Protein AF-A0A0G1EBV6-F1 (afdb_monomer)

Foldseek 3Di:
DVVVVVVVVVVVVLQVLLQVLLVQVVVVHDDDDDDPPDEPVSVVNSPVSNPPGDDAAEDEADDPYDPDDHLYYHNHCPPVVVVVVVVVVSCVVVVSDDDDPD

pLDDT: mean 92.2, std 9.54, range [46.25, 98.19]

Mean predicted aligned error: 4.51 Å

Radius of gyration: 15.36 Å; Cα contacts (8 Å, |Δi|>4): 80; chains: 1; bounding box: 46×36×29 Å

Nearest PDB structures (foldseek):
  8a8h-assembly2_D  TM=8.074E-01  e=1.027E+00  Methanothermococcus thermolithotrophicus DSM 2095

Sequence (102 aa):
NVDIDENKERDEYIRRLGEVSHLFTDAGLILITTISNVDDYEIETINALNSPNDCRVINIGPNRFSCTKVDLQIDSLNDITGAVVKIKELLTAQKYLIEYYL

Secondary structure (DSSP, 8-state):
-HHHHHHHHHHHHHHHHHHHHHHHHHTT-------SS--HHHHHHHHHHHTTS----EEESS---SS---SEEE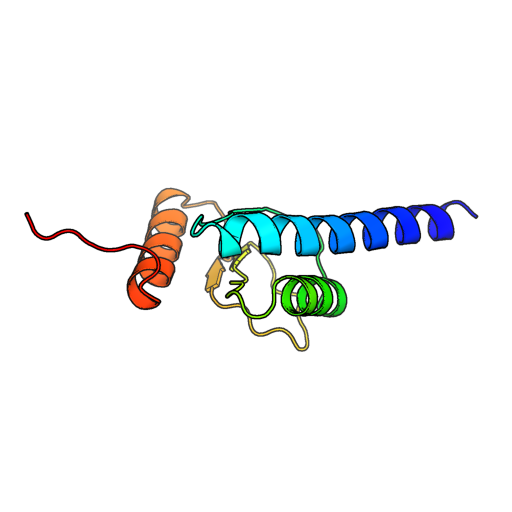S-SSSHHHHHHHHHHHHHHTTSS-----

Solvent-accessible surface area (backbone atoms only — not comparable to full-atom values): 6318 Å² total; per-residue (Å²): 113,68,73,62,51,54,50,52,53,48,53,52,48,46,51,52,50,10,49,52,46,25,57,43,41,73,73,72,42,88,84,86,84,88,77,81,91,72,52,52,68,56,51,51,50,27,44,63,47,19,52,94,48,90,77,83,46,73,45,74,34,87,85,81,61,87,80,57,81,61,75,40,81,37,74,61,74,89,48,53,67,62,50,51,50,53,53,49,52,52,38,40,76,72,59,76,48,79,82,79,86,127

Structure (mmCIF, N/CA/C/O backbone):
data_AF-A0A0G1EBV6-F1
#
_entry.id   AF-A0A0G1EBV6-F1
#
loop_
_atom_site.group_PDB
_atom_site.id
_atom_site.type_symbol
_atom_site.label_atom_id
_atom_site.label_alt_id
_atom_site.label_comp_id
_atom_site.label_asym_id
_atom_site.label_entity_id
_atom_site.label_seq_id
_atom_site.pdbx_PDB_ins_code
_atom_site.Cartn_x
_atom_site.Cartn_y
_atom_site.Cartn_z
_atom_site.occupancy
_atom_site.B_iso_or_equiv
_atom_site.auth_seq_id
_atom_site.auth_comp_id
_atom_site.auth_asym_id
_atom_site.auth_atom_id
_atom_site.pdbx_PDB_model_num
ATOM 1 N N . ASN A 1 1 ? 19.782 18.932 -14.151 1.00 60.69 1 ASN A N 1
ATOM 2 C CA . ASN A 1 1 ? 18.624 19.764 -13.757 1.00 60.69 1 ASN A CA 1
ATOM 3 C C . ASN A 1 1 ? 17.307 19.040 -13.961 1.00 60.69 1 ASN A C 1
ATOM 5 O O . ASN A 1 1 ? 16.535 19.068 -13.025 1.00 60.69 1 ASN A O 1
ATOM 9 N N . VAL A 1 2 ? 17.081 18.345 -15.083 1.00 64.94 2 VAL A N 1
ATOM 10 C CA . VAL A 1 2 ? 15.846 17.563 -15.316 1.00 64.94 2 VAL A CA 1
ATOM 11 C C . VAL A 1 2 ? 15.636 16.457 -14.262 1.00 64.94 2 VAL A C 1
ATOM 13 O O . VAL A 1 2 ? 14.595 16.429 -13.622 1.00 64.94 2 VAL A O 1
ATOM 16 N N . ASP A 1 3 ? 16.667 15.661 -13.959 1.00 70.75 3 ASP A N 1
ATOM 17 C CA . ASP A 1 3 ? 16.565 14.543 -12.995 1.00 70.75 3 ASP A CA 1
ATOM 18 C C . ASP A 1 3 ? 16.216 14.957 -11.549 1.00 70.75 3 ASP A C 1
ATOM 20 O O . ASP A 1 3 ? 15.710 14.159 -10.764 1.00 70.75 3 ASP A O 1
ATOM 24 N N . ILE A 1 4 ? 16.518 16.200 -11.156 1.00 76.56 4 ILE A N 1
ATOM 25 C CA . ILE A 1 4 ? 16.217 16.698 -9.801 1.00 76.56 4 ILE A CA 1
ATOM 26 C C . ILE A 1 4 ? 14.739 17.081 -9.696 1.00 76.56 4 ILE A C 1
ATOM 28 O O . ILE A 1 4 ? 14.135 16.893 -8.642 1.00 76.56 4 ILE A O 1
ATOM 32 N N . ASP A 1 5 ? 14.163 17.611 -10.773 1.00 79.75 5 ASP A N 1
ATOM 33 C CA . ASP A 1 5 ? 12.759 18.009 -10.794 1.00 79.75 5 ASP A CA 1
ATOM 34 C C . ASP A 1 5 ? 11.841 16.781 -10.915 1.00 79.75 5 ASP A C 1
ATOM 36 O O . ASP A 1 5 ? 10.861 16.702 -10.179 1.00 79.75 5 ASP A O 1
ATOM 40 N N . GLU A 1 6 ? 12.213 15.765 -11.707 1.00 80.00 6 GLU A N 1
ATOM 41 C CA . GLU A 1 6 ? 11.460 14.497 -11.797 1.00 80.00 6 GLU A CA 1
ATOM 42 C C . GLU A 1 6 ? 11.369 13.766 -10.446 1.00 80.00 6 GLU A C 1
ATOM 44 O O . GLU A 1 6 ? 10.298 13.291 -10.063 1.00 80.00 6 GLU A O 1
ATOM 49 N N . ASN A 1 7 ? 12.468 13.721 -9.682 1.00 87.00 7 ASN A N 1
ATOM 50 C CA . ASN A 1 7 ? 12.457 13.119 -8.346 1.00 87.00 7 ASN A CA 1
ATOM 51 C C . ASN A 1 7 ? 11.538 13.882 -7.382 1.00 87.00 7 ASN A C 1
ATOM 53 O O . ASN A 1 7 ? 10.771 13.265 -6.652 1.00 87.00 7 ASN A O 1
ATOM 57 N N . LYS A 1 8 ? 11.537 15.220 -7.421 1.00 91.62 8 LYS A N 1
ATOM 58 C CA . LYS A 1 8 ? 10.639 16.023 -6.574 1.00 91.62 8 LYS A CA 1
ATOM 59 C C . LYS A 1 8 ? 9.169 15.826 -6.921 1.00 91.62 8 LYS A C 1
ATOM 61 O O . LYS A 1 8 ? 8.331 15.796 -6.023 1.00 91.62 8 LYS A O 1
ATOM 66 N N . GLU A 1 9 ? 8.843 15.729 -8.208 1.00 95.12 9 GLU A N 1
ATOM 67 C CA . GLU A 1 9 ? 7.473 15.452 -8.643 1.00 95.12 9 GLU A CA 1
ATOM 68 C C . GLU A 1 9 ? 7.008 14.076 -8.162 1.00 95.12 9 GLU A C 1
ATOM 70 O O . GLU A 1 9 ? 5.866 13.932 -7.717 1.00 95.12 9 GLU A O 1
ATOM 75 N N . ARG A 1 10 ? 7.902 13.081 -8.195 1.00 95.69 10 ARG A N 1
ATOM 76 C CA . ARG A 1 10 ? 7.622 11.741 -7.685 1.00 95.69 10 ARG A CA 1
ATOM 77 C C . ARG A 1 10 ? 7.453 11.722 -6.165 1.00 95.69 10 ARG A C 1
ATOM 79 O O . ARG A 1 10 ? 6.449 11.188 -5.701 1.00 95.69 10 ARG A O 1
ATOM 86 N N . ASP A 1 11 ? 8.332 12.375 -5.413 1.00 96.62 11 ASP A N 1
ATOM 87 C CA . ASP A 1 11 ? 8.209 12.501 -3.954 1.00 96.62 11 ASP A CA 1
ATOM 88 C C . ASP A 1 11 ? 6.879 13.163 -3.557 1.00 96.62 11 ASP A C 1
ATOM 90 O O . ASP A 1 11 ? 6.162 12.688 -2.675 1.00 96.62 11 ASP A O 1
ATOM 94 N N . GLU A 1 12 ? 6.5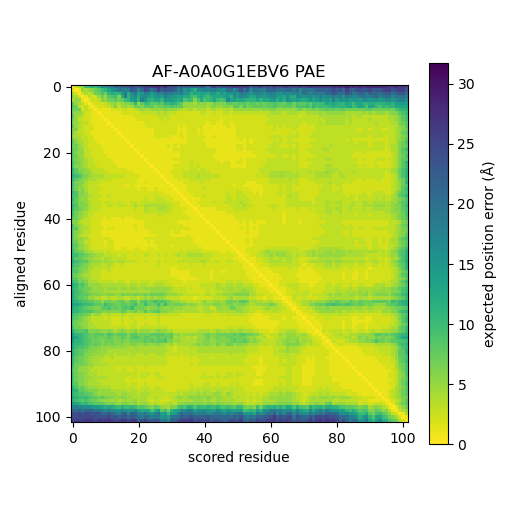00 14.242 -4.248 1.00 97.56 12 GLU A N 1
ATOM 95 C CA . GLU A 1 12 ? 5.233 14.938 -4.015 1.00 97.56 12 GLU A CA 1
ATOM 96 C C . GLU A 1 12 ? 4.024 14.067 -4.390 1.00 97.56 12 GLU A C 1
ATOM 98 O O . GLU A 1 12 ? 3.009 14.087 -3.689 1.00 97.56 12 GLU A O 1
ATOM 103 N N . TYR A 1 13 ? 4.116 13.279 -5.465 1.00 97.50 13 TYR A N 1
ATOM 104 C CA . TYR A 1 13 ? 3.089 12.303 -5.828 1.00 97.50 13 TYR A CA 1
ATOM 105 C C . TYR A 1 13 ? 2.904 11.244 -4.733 1.00 97.50 13 TYR A C 1
ATOM 107 O O . TYR A 1 13 ? 1.772 11.007 -4.307 1.00 97.50 13 TYR A O 1
ATOM 115 N N . ILE A 1 14 ? 3.997 10.651 -4.242 1.00 98.06 14 ILE A N 1
ATOM 116 C CA . ILE A 1 14 ? 3.984 9.647 -3.169 1.00 98.06 14 ILE A CA 1
ATOM 117 C C . ILE A 1 14 ? 3.404 10.242 -1.882 1.00 98.06 14 ILE A C 1
ATOM 119 O O . ILE A 1 14 ? 2.523 9.637 -1.265 1.00 98.06 14 ILE A O 1
ATOM 123 N N . ARG A 1 15 ? 3.808 11.469 -1.526 1.00 98.12 15 ARG A N 1
ATOM 124 C CA . ARG A 1 15 ? 3.271 12.189 -0.365 1.00 98.12 15 ARG A CA 1
ATOM 125 C C . ARG A 1 15 ? 1.762 12.402 -0.478 1.00 98.12 15 ARG A C 1
ATOM 127 O O . ARG A 1 15 ? 1.014 12.040 0.429 1.00 98.12 15 ARG A O 1
ATOM 134 N N . ARG A 1 16 ? 1.293 12.938 -1.608 1.00 98.12 16 ARG A N 1
ATOM 135 C CA . ARG A 1 16 ? -0.143 13.164 -1.847 1.00 98.12 16 ARG A CA 1
ATOM 136 C C . ARG A 1 16 ? -0.932 11.867 -1.841 1.00 98.12 16 ARG A C 1
ATOM 138 O O . ARG A 1 16 ? -2.045 11.844 -1.328 1.00 98.12 16 ARG A O 1
ATOM 145 N N . LEU A 1 17 ? -0.379 10.795 -2.402 1.00 98.12 17 LEU A N 1
ATOM 146 C CA . LEU A 1 17 ? -1.038 9.498 -2.388 1.00 98.12 17 LEU A CA 1
ATOM 147 C C . LEU A 1 17 ? -1.194 8.969 -0.960 1.00 98.12 17 LEU A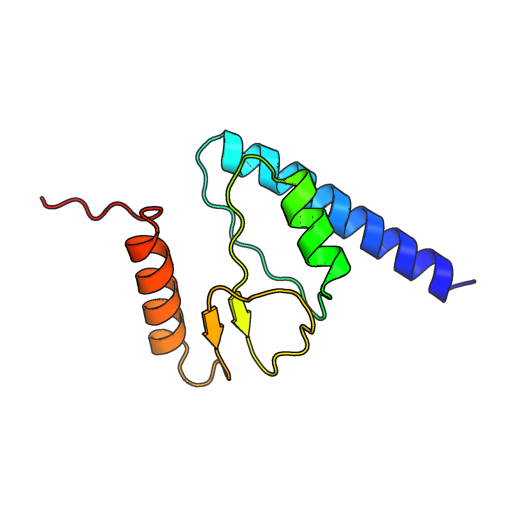 C 1
ATOM 149 O O . LEU A 1 17 ? -2.268 8.471 -0.637 1.00 98.12 17 LEU A O 1
ATOM 153 N N . GLY A 1 18 ? -0.179 9.110 -0.105 1.00 97.88 18 GLY A N 1
ATOM 154 C CA . GLY A 1 18 ? -0.275 8.753 1.313 1.00 97.88 18 GLY A CA 1
ATOM 155 C C . GLY A 1 18 ? -1.362 9.548 2.046 1.00 97.88 18 GLY A C 1
ATOM 156 O O . GLY A 1 18 ? -2.213 8.962 2.709 1.00 97.88 18 GLY A O 1
ATOM 157 N N . GLU A 1 19 ? -1.406 10.868 1.847 1.00 97.94 19 GLU A N 1
ATOM 158 C CA . GLU A 1 19 ? -2.422 11.750 2.447 1.00 97.94 19 GLU A CA 1
ATOM 159 C C . GLU A 1 19 ? -3.843 11.422 1.961 1.00 97.94 19 GLU A C 1
ATOM 161 O O . GLU A 1 19 ? -4.779 11.330 2.755 1.00 97.94 19 GLU A O 1
ATOM 166 N N . VAL A 1 20 ? -4.019 11.197 0.655 1.00 98.06 20 VAL A N 1
ATOM 167 C CA . VAL A 1 20 ? -5.311 10.785 0.088 1.00 98.06 20 VAL A CA 1
ATOM 168 C C . VAL A 1 20 ? -5.703 9.399 0.602 1.00 98.06 20 VAL A C 1
ATOM 170 O O . VAL A 1 20 ? -6.861 9.193 0.956 1.00 98.06 20 VAL A O 1
ATOM 173 N N . SER A 1 21 ? -4.756 8.464 0.704 1.00 98.06 21 SER A N 1
ATOM 174 C CA . SER A 1 21 ? -5.010 7.133 1.267 1.00 98.06 21 SER A CA 1
ATOM 175 C C . SER A 1 21 ? -5.528 7.227 2.695 1.00 98.06 21 SER A C 1
ATOM 177 O O . SER A 1 21 ? -6.535 6.588 3.003 1.00 98.06 21 SER A O 1
ATOM 179 N N . HIS A 1 22 ? -4.929 8.093 3.518 1.00 98.19 22 HIS A N 1
ATOM 180 C CA . HIS A 1 22 ? -5.384 8.329 4.883 1.00 98.19 22 HIS A CA 1
ATOM 181 C C . HIS A 1 22 ? -6.841 8.802 4.914 1.00 98.19 22 HIS A C 1
ATOM 183 O O . HIS A 1 22 ? -7.657 8.210 5.609 1.00 98.19 22 HIS A O 1
ATOM 189 N N . LEU A 1 23 ? -7.204 9.800 4.097 1.00 98.06 23 LEU A N 1
ATOM 190 C CA . LEU A 1 23 ? -8.574 10.332 4.049 1.00 98.06 23 LEU A CA 1
ATOM 191 C C . LEU A 1 23 ? -9.617 9.273 3.662 1.00 98.06 23 LEU A C 1
ATOM 193 O O . LEU A 1 23 ? -10.689 9.208 4.260 1.00 98.06 23 LEU A O 1
ATOM 197 N N . PHE A 1 24 ? -9.328 8.454 2.648 1.00 97.88 24 PHE A N 1
ATOM 198 C CA . PHE A 1 24 ? -10.261 7.418 2.197 1.00 97.88 24 PHE A CA 1
ATOM 199 C C . PHE A 1 24 ? -10.382 6.285 3.220 1.00 97.88 24 PHE A C 1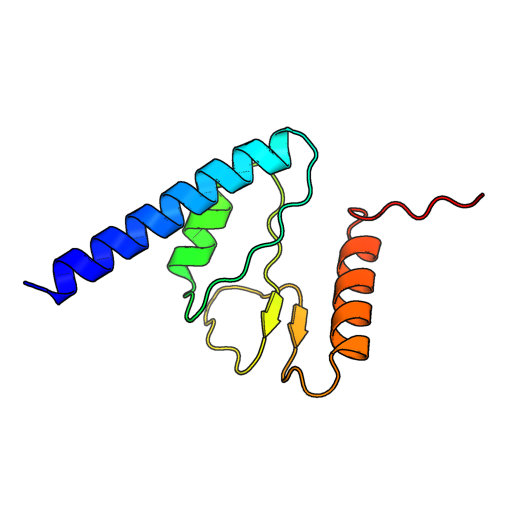
ATOM 201 O O . PHE A 1 24 ? -11.490 5.821 3.493 1.00 97.88 24 PHE A O 1
ATOM 208 N N . THR A 1 25 ? -9.260 5.849 3.791 1.00 96.50 25 THR A N 1
ATOM 209 C CA . THR A 1 25 ? -9.245 4.740 4.753 1.00 96.50 25 THR A CA 1
ATOM 210 C C . THR A 1 2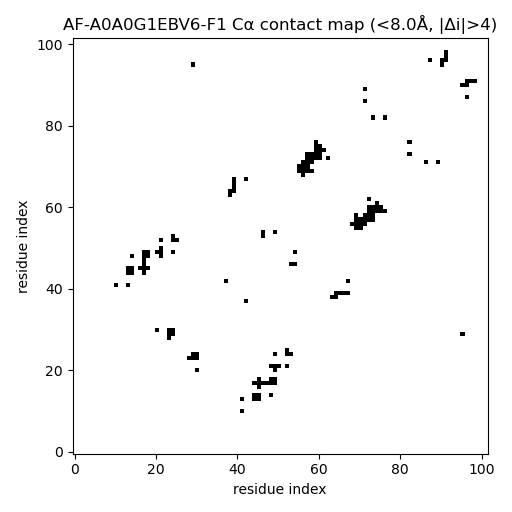5 ? -9.821 5.139 6.110 1.00 96.50 25 THR A C 1
ATOM 212 O O . THR A 1 25 ? -10.548 4.344 6.702 1.00 96.50 25 THR A O 1
ATOM 215 N N . ASP A 1 26 ? -9.626 6.385 6.549 1.00 96.44 26 ASP A N 1
ATOM 216 C CA . ASP A 1 26 ? -10.267 6.945 7.747 1.00 96.44 26 ASP A CA 1
ATOM 217 C C . ASP A 1 26 ? -11.796 7.052 7.578 1.00 96.44 26 ASP A C 1
ATOM 219 O O . ASP A 1 26 ? -12.561 6.788 8.504 1.00 96.44 26 ASP A O 1
ATOM 223 N N . ALA A 1 27 ? -12.270 7.308 6.352 1.00 96.94 27 ALA A N 1
ATOM 224 C CA . ALA A 1 27 ? -13.693 7.253 6.004 1.00 96.94 27 ALA A CA 1
ATOM 225 C C . ALA A 1 27 ? -14.270 5.820 5.925 1.00 96.94 27 ALA A C 1
ATOM 227 O O . ALA A 1 27 ? -15.443 5.645 5.584 1.00 96.94 27 ALA A O 1
ATOM 228 N N . GLY A 1 28 ? -13.470 4.789 6.216 1.00 93.31 28 GLY A N 1
ATOM 229 C CA . GLY A 1 28 ? -13.875 3.383 6.175 1.00 93.31 28 GLY A CA 1
ATOM 230 C C . GLY A 1 28 ? -13.902 2.770 4.772 1.00 93.31 28 GLY A C 1
ATOM 231 O O . GLY A 1 28 ? -14.505 1.712 4.581 1.00 93.31 28 GLY A O 1
ATOM 232 N N . LEU A 1 29 ? -13.281 3.415 3.777 1.00 95.50 29 LEU A N 1
ATOM 233 C CA . LEU A 1 29 ? -13.191 2.899 2.410 1.00 95.50 29 LEU A CA 1
ATOM 234 C C . LEU A 1 29 ? -11.905 2.092 2.204 1.00 95.50 29 LEU A C 1
ATOM 236 O O . LEU A 1 29 ? -10.840 2.434 2.711 1.00 95.50 29 LEU A O 1
ATOM 240 N N . ILE A 1 30 ? -11.983 1.055 1.368 1.00 94.75 30 ILE A N 1
ATOM 241 C CA . ILE A 1 30 ? -10.796 0.371 0.843 1.00 94.75 30 ILE A CA 1
ATOM 242 C C . ILE A 1 30 ? -10.337 1.126 -0.407 1.00 94.75 30 ILE A C 1
ATOM 244 O O . ILE A 1 30 ? -11.032 1.122 -1.425 1.00 94.75 30 ILE A O 1
ATOM 248 N N . LEU A 1 31 ? -9.162 1.753 -0.345 1.00 96.75 31 LEU A N 1
ATOM 249 C CA . LEU A 1 31 ? -8.519 2.361 -1.509 1.00 96.75 31 LEU A CA 1
ATOM 250 C C . LEU A 1 31 ? -7.568 1.353 -2.168 1.00 96.75 31 LEU A C 1
ATOM 252 O O . LEU A 1 31 ? -6.638 0.862 -1.534 1.00 96.75 31 LEU A O 1
ATOM 256 N N . ILE A 1 32 ? -7.782 1.070 -3.455 1.00 96.06 32 ILE A N 1
ATOM 257 C CA . ILE A 1 32 ? -6.893 0.229 -4.267 1.00 96.06 32 ILE A CA 1
ATOM 258 C C . ILE A 1 32 ? -6.180 1.130 -5.272 1.00 96.06 32 ILE A C 1
ATOM 260 O O . ILE A 1 32 ? -6.828 1.819 -6.058 1.00 96.06 32 ILE A O 1
ATOM 264 N N . THR A 1 33 ? -4.850 1.112 -5.260 1.00 96.19 33 THR A N 1
ATOM 265 C CA . THR A 1 33 ? -4.008 1.906 -6.160 1.00 96.19 33 THR A CA 1
ATOM 266 C C . THR A 1 33 ? -2.886 1.052 -6.741 1.00 96.19 33 THR A C 1
ATOM 268 O O . THR A 1 33 ? -2.502 0.034 -6.168 1.00 96.19 33 THR A O 1
ATOM 271 N N . THR A 1 34 ? -2.363 1.463 -7.893 1.00 95.19 34 THR A N 1
ATOM 272 C CA . THR A 1 34 ? -1.238 0.806 -8.565 1.00 95.19 34 THR A CA 1
ATOM 273 C C . THR A 1 34 ? -0.147 1.826 -8.835 1.00 95.19 34 THR A C 1
ATOM 275 O O . THR A 1 34 ? -0.416 2.861 -9.445 1.00 95.19 34 THR A O 1
ATOM 278 N N . ILE A 1 35 ? 1.087 1.508 -8.450 1.00 95.19 35 ILE A N 1
ATOM 279 C CA . ILE A 1 35 ? 2.263 2.343 -8.706 1.00 95.19 35 ILE A CA 1
ATOM 280 C C . ILE A 1 35 ? 3.330 1.463 -9.342 1.00 95.19 35 ILE A C 1
ATOM 282 O O . ILE A 1 35 ? 3.601 0.359 -8.875 1.00 95.19 35 ILE A O 1
ATOM 286 N N . SER A 1 36 ? 3.931 1.947 -10.424 1.00 93.75 36 SER A N 1
ATOM 287 C CA . SER A 1 36 ? 5.050 1.259 -11.067 1.00 93.75 36 SER A CA 1
ATOM 288 C C . SER A 1 36 ? 6.378 1.689 -10.454 1.00 93.75 36 SER A C 1
ATOM 290 O O . SER A 1 36 ? 6.553 2.860 -10.107 1.00 93.75 36 SER A O 1
ATOM 292 N N . ASN A 1 37 ? 7.322 0.745 -10.395 1.00 92.81 37 ASN A N 1
ATOM 293 C CA . ASN A 1 37 ? 8.697 0.963 -9.938 1.00 92.81 37 ASN A CA 1
ATOM 294 C C . ASN A 1 37 ? 8.783 1.628 -8.558 1.00 92.81 37 ASN A C 1
ATOM 296 O O . ASN A 1 37 ? 9.619 2.502 -8.366 1.00 92.81 37 ASN A O 1
ATOM 300 N N . VAL A 1 38 ? 7.884 1.264 -7.640 1.00 94.50 38 VAL A N 1
ATOM 301 C CA . VAL A 1 38 ? 7.957 1.749 -6.261 1.00 94.50 38 VAL A CA 1
ATOM 302 C C . VAL A 1 38 ? 9.122 1.076 -5.535 1.00 94.50 38 VAL A C 1
ATOM 304 O O . VAL A 1 38 ? 9.359 -0.118 -5.748 1.00 94.50 38 VAL A O 1
ATOM 307 N N . ASP A 1 39 ? 9.850 1.824 -4.716 1.00 95.12 39 ASP A N 1
ATOM 308 C CA . ASP A 1 39 ? 10.925 1.294 -3.875 1.00 95.12 39 ASP A CA 1
ATOM 309 C C . ASP A 1 39 ? 10.528 1.175 -2.390 1.00 95.12 39 ASP A C 1
ATOM 311 O O . ASP A 1 39 ? 9.392 1.448 -1.993 1.00 95.12 39 ASP A O 1
ATOM 315 N N . ASP A 1 40 ? 11.464 0.693 -1.567 1.00 96.50 40 ASP A N 1
ATOM 316 C CA . ASP A 1 40 ? 11.253 0.506 -0.128 1.00 96.50 40 ASP A CA 1
ATOM 317 C C . ASP A 1 40 ? 10.948 1.829 0.609 1.00 96.50 40 ASP A C 1
ATOM 319 O O . ASP A 1 40 ? 10.098 1.853 1.499 1.00 96.50 40 ASP A O 1
ATOM 323 N N . TYR A 1 41 ? 11.608 2.930 0.231 1.00 96.25 41 TYR A N 1
ATOM 324 C CA . TYR A 1 41 ? 11.452 4.239 0.875 1.00 96.25 41 TYR A CA 1
ATOM 325 C C . TYR A 1 41 ? 10.079 4.849 0.582 1.00 96.25 41 TYR A C 1
ATOM 327 O O . TYR A 1 41 ? 9.422 5.417 1.459 1.00 96.25 41 TYR A O 1
ATOM 335 N N . GLU A 1 42 ? 9.617 4.707 -0.653 1.00 96.88 42 GLU A N 1
ATOM 336 C CA . GLU A 1 42 ? 8.318 5.214 -1.074 1.00 96.88 42 GLU A CA 1
ATOM 337 C C . GLU A 1 42 ? 7.168 4.464 -0.395 1.00 96.88 42 GLU A C 1
ATOM 339 O O . GLU A 1 42 ? 6.204 5.090 0.052 1.00 96.88 42 GLU A O 1
ATOM 344 N N . ILE A 1 43 ? 7.278 3.137 -0.246 1.00 96.69 43 ILE A N 1
ATOM 345 C CA . ILE A 1 43 ? 6.295 2.349 0.512 1.00 96.69 43 ILE A CA 1
ATOM 346 C C . ILE A 1 43 ? 6.289 2.762 1.983 1.00 96.69 43 ILE A C 1
ATOM 348 O O . ILE A 1 43 ? 5.216 2.944 2.560 1.00 96.69 43 ILE A O 1
ATOM 352 N N . GLU A 1 44 ? 7.463 2.928 2.595 1.00 96.38 44 GLU A N 1
ATOM 353 C CA . GLU A 1 44 ? 7.565 3.384 3.982 1.00 96.38 44 GLU A CA 1
ATOM 354 C C . GLU A 1 44 ? 6.910 4.760 4.164 1.00 96.38 44 GLU A C 1
ATOM 356 O O . GLU A 1 44 ? 6.168 4.971 5.123 1.00 96.38 44 GLU A O 1
ATOM 361 N N . THR A 1 45 ? 7.097 5.662 3.199 1.00 97.25 45 THR A N 1
ATOM 362 C CA . THR A 1 45 ? 6.491 6.998 3.202 1.00 97.25 45 THR A CA 1
ATOM 363 C C . THR A 1 45 ? 4.965 6.927 3.110 1.00 97.25 45 THR A C 1
ATOM 365 O O . THR A 1 45 ? 4.276 7.564 3.909 1.00 97.25 45 THR A O 1
ATOM 368 N N . ILE A 1 46 ? 4.413 6.121 2.194 1.00 97.38 46 ILE A N 1
ATOM 369 C CA . ILE A 1 46 ? 2.957 5.915 2.082 1.00 97.38 46 ILE A CA 1
ATOM 370 C C . ILE A 1 46 ? 2.404 5.327 3.381 1.00 97.38 46 ILE A C 1
ATOM 372 O O . ILE A 1 46 ? 1.410 5.832 3.900 1.00 97.38 46 ILE A O 1
ATOM 376 N N . ASN A 1 47 ? 3.059 4.305 3.938 1.00 95.75 47 ASN A N 1
ATOM 377 C CA . ASN A 1 47 ? 2.640 3.664 5.185 1.00 95.75 47 ASN A CA 1
ATOM 378 C C . ASN A 1 47 ? 2.646 4.645 6.363 1.00 95.75 47 ASN A C 1
ATOM 380 O O . ASN A 1 47 ? 1.696 4.675 7.146 1.00 95.75 47 ASN A O 1
ATOM 384 N N . ALA A 1 48 ? 3.690 5.469 6.479 1.00 97.06 48 ALA A N 1
ATOM 385 C CA . ALA A 1 48 ? 3.803 6.467 7.536 1.00 97.06 48 ALA A CA 1
ATOM 386 C C . ALA A 1 48 ? 2.696 7.529 7.443 1.00 97.06 48 ALA A C 1
ATOM 388 O O . ALA A 1 48 ? 2.118 7.892 8.465 1.00 97.06 48 ALA A O 1
ATOM 389 N N . LEU A 1 49 ? 2.373 7.989 6.229 1.00 98.00 49 LEU A N 1
ATOM 390 C CA . LEU A 1 49 ? 1.322 8.983 5.986 1.00 98.00 49 LEU A CA 1
ATOM 391 C C . LEU A 1 49 ? -0.093 8.408 6.126 1.00 98.00 49 LEU A C 1
ATOM 393 O O . LEU A 1 49 ? -1.001 9.129 6.526 1.00 98.00 49 LEU A O 1
ATOM 397 N N . ASN A 1 50 ? -0.283 7.124 5.816 1.00 97.19 50 ASN A N 1
ATOM 398 C CA . ASN A 1 50 ? -1.569 6.442 5.957 1.00 97.19 50 ASN A CA 1
ATOM 399 C C . ASN A 1 50 ? -1.877 6.043 7.413 1.00 97.19 50 ASN A C 1
ATOM 401 O O . ASN A 1 50 ? -3.038 5.826 7.755 1.00 97.19 50 ASN A O 1
ATOM 405 N N . SER A 1 51 ? -0.860 5.970 8.277 1.00 95.56 51 SER A N 1
ATOM 406 C CA . SER A 1 51 ? -0.990 5.623 9.698 1.00 95.56 51 SER A CA 1
ATOM 407 C C . SER A 1 51 ? -2.064 6.468 10.415 1.00 95.56 51 SER A C 1
ATOM 409 O O . SER A 1 51 ? -2.150 7.674 10.177 1.00 95.56 51 SER A O 1
ATOM 411 N N . PRO A 1 52 ? -2.893 5.881 11.302 1.00 95.56 52 PRO A N 1
ATOM 412 C CA . PRO A 1 52 ? -2.834 4.510 11.820 1.00 95.56 52 PRO A CA 1
ATOM 413 C C . PRO A 1 52 ? -3.558 3.474 10.945 1.00 95.56 52 PRO A C 1
ATOM 415 O O . PRO A 1 52 ? -3.743 2.342 11.389 1.00 95.56 52 PRO A O 1
ATOM 418 N N . ASN A 1 53 ? -3.993 3.842 9.737 1.00 96.00 53 ASN A N 1
ATOM 419 C CA . ASN A 1 53 ? -4.759 2.949 8.879 1.00 96.00 53 ASN A CA 1
ATOM 420 C C . ASN A 1 53 ? -3.856 1.915 8.205 1.00 96.00 53 ASN A C 1
ATOM 422 O O . ASN A 1 53 ? -2.695 2.173 7.871 1.00 96.00 53 ASN A O 1
ATOM 426 N N . ASP A 1 54 ? -4.423 0.740 7.958 1.00 92.88 54 ASP A N 1
ATOM 427 C CA . ASP A 1 54 ? -3.695 -0.348 7.326 1.00 92.88 54 ASP A CA 1
ATOM 428 C C . ASP A 1 54 ? -3.363 -0.034 5.862 1.00 92.88 54 ASP A C 1
ATOM 430 O O . ASP A 1 54 ? -4.192 0.477 5.107 1.00 92.88 54 ASP A O 1
ATOM 434 N N . CYS A 1 55 ? -2.162 -0.419 5.438 1.00 94.06 55 CYS A N 1
ATOM 435 C CA . CYS A 1 55 ? -1.745 -0.415 4.042 1.00 94.06 55 CYS A CA 1
ATOM 436 C C . CYS A 1 55 ? -1.184 -1.794 3.689 1.00 94.06 55 CYS A C 1
ATOM 438 O O . CYS A 1 55 ? -0.425 -2.376 4.465 1.00 94.06 55 CYS A O 1
ATOM 440 N N . ARG A 1 56 ? -1.600 -2.337 2.539 1.00 95.12 56 ARG A N 1
ATOM 441 C CA . ARG A 1 56 ? -1.221 -3.679 2.081 1.00 95.12 56 ARG A CA 1
ATOM 442 C C . ARG A 1 56 ? -0.502 -3.603 0.748 1.00 95.12 56 ARG A C 1
ATOM 444 O O . ARG A 1 56 ? -1.012 -3.013 -0.202 1.00 95.12 56 ARG A O 1
ATOM 451 N N . VAL A 1 57 ? 0.658 -4.244 0.673 1.00 96.25 57 VAL A N 1
ATOM 452 C CA . VAL A 1 57 ? 1.535 -4.220 -0.496 1.00 96.25 57 VAL A CA 1
ATOM 453 C C . VAL A 1 57 ? 1.402 -5.529 -1.257 1.00 96.25 57 VAL A C 1
ATOM 455 O O . VAL A 1 57 ? 1.812 -6.593 -0.791 1.00 96.25 57 VAL A O 1
ATOM 458 N N . ILE A 1 58 ? 0.860 -5.440 -2.469 1.00 97.00 58 ILE A N 1
ATOM 459 C CA . ILE A 1 58 ? 0.758 -6.564 -3.397 1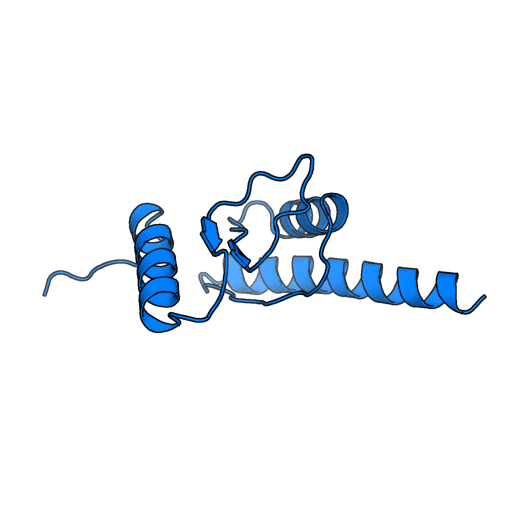.00 97.00 58 ILE A CA 1
ATOM 460 C C . ILE A 1 58 ? 1.751 -6.323 -4.526 1.00 97.00 58 ILE A C 1
ATOM 462 O O . ILE A 1 58 ? 1.563 -5.419 -5.338 1.00 97.00 58 ILE A O 1
ATOM 466 N N . ASN A 1 59 ? 2.812 -7.125 -4.576 1.00 97.12 59 ASN A N 1
ATOM 467 C CA . ASN A 1 59 ? 3.801 -7.026 -5.639 1.00 97.12 59 ASN A CA 1
ATOM 468 C C . ASN A 1 59 ? 3.404 -7.902 -6.827 1.00 97.12 59 ASN A C 1
ATOM 470 O O . ASN A 1 59 ? 3.104 -9.088 -6.670 1.00 97.12 59 ASN A O 1
ATOM 474 N N . ILE A 1 60 ? 3.440 -7.310 -8.019 1.00 95.50 60 ILE A N 1
ATOM 475 C CA . ILE A 1 60 ? 3.146 -7.984 -9.280 1.00 95.50 60 ILE A CA 1
ATOM 476 C C . ILE A 1 60 ? 4.407 -7.957 -10.144 1.00 95.50 60 ILE A C 1
ATOM 478 O O . ILE A 1 60 ? 4.917 -6.890 -10.479 1.00 95.50 60 ILE A O 1
ATOM 482 N N . GLY A 1 61 ? 4.890 -9.131 -10.542 1.00 93.88 61 GLY A N 1
ATOM 483 C CA . GLY A 1 61 ? 6.138 -9.291 -11.277 1.00 93.88 61 GLY A CA 1
ATOM 484 C C . GLY A 1 61 ? 7.351 -9.500 -10.363 1.00 93.88 61 GLY A C 1
ATOM 485 O O . GLY A 1 61 ? 7.203 -9.899 -9.205 1.00 93.88 61 GLY A O 1
ATOM 486 N N . PRO A 1 62 ? 8.574 -9.265 -10.871 1.00 92.94 62 PRO A N 1
ATOM 487 C CA . PRO A 1 62 ? 9.800 -9.461 -10.104 1.00 92.94 62 PRO A CA 1
ATOM 488 C C . PRO A 1 62 ? 9.805 -8.636 -8.814 1.00 92.94 62 PRO A C 1
ATOM 490 O O . PRO A 1 62 ? 9.627 -7.422 -8.857 1.00 92.94 62 PRO A O 1
ATOM 493 N N . ASN A 1 63 ? 10.043 -9.284 -7.675 1.00 93.50 63 ASN A N 1
ATOM 494 C CA . ASN A 1 63 ? 10.184 -8.593 -6.399 1.00 93.50 63 ASN A CA 1
ATOM 495 C C . ASN A 1 63 ? 11.592 -7.988 -6.285 1.00 93.50 63 ASN A C 1
ATOM 497 O O . ASN A 1 63 ? 12.585 -8.710 -6.378 1.00 93.50 63 ASN A O 1
ATOM 501 N N . ARG A 1 64 ? 11.663 -6.663 -6.128 1.00 91.94 64 ARG A N 1
ATOM 502 C CA . ARG A 1 64 ? 12.914 -5.897 -5.992 1.00 91.94 64 ARG A CA 1
ATOM 503 C C . ARG A 1 64 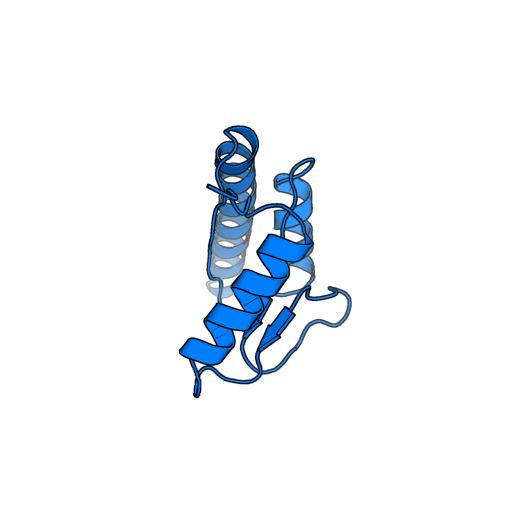? 13.068 -5.239 -4.618 1.00 91.94 64 ARG A C 1
ATOM 505 O O . ARG A 1 64 ? 14.026 -4.498 -4.419 1.00 91.94 64 ARG A O 1
ATOM 512 N N . PHE A 1 65 ? 12.146 -5.500 -3.696 1.00 93.56 65 PHE A N 1
ATOM 513 C CA . PHE A 1 65 ? 12.201 -4.967 -2.342 1.00 93.56 65 PHE A CA 1
ATOM 514 C C . PHE A 1 65 ? 13.300 -5.666 -1.550 1.00 93.56 65 PHE A C 1
ATOM 516 O O . PHE A 1 65 ? 13.447 -6.889 -1.604 1.00 93.56 65 PHE A O 1
ATOM 523 N N . SER A 1 66 ? 14.079 -4.876 -0.820 1.00 91.19 66 SER A N 1
ATOM 524 C CA . SER A 1 66 ? 15.156 -5.381 0.032 1.00 91.19 66 SER A CA 1
ATOM 525 C C . SER A 1 66 ? 14.702 -5.488 1.484 1.00 91.19 66 SER A C 1
ATOM 527 O O . SER A 1 66 ? 15.096 -6.417 2.188 1.00 91.19 66 SER A O 1
ATOM 529 N N . CYS A 1 67 ? 13.856 -4.552 1.918 1.00 90.50 67 CYS A N 1
ATOM 530 C CA . CYS A 1 67 ? 13.427 -4.423 3.309 1.00 90.50 67 CYS A CA 1
ATOM 531 C C . CYS A 1 67 ? 11.911 -4.581 3.473 1.00 90.50 67 CYS A C 1
ATOM 533 O O . CYS A 1 67 ? 11.452 -5.118 4.484 1.00 90.50 67 CYS A O 1
ATOM 535 N N . THR A 1 68 ? 11.126 -4.145 2.487 1.00 90.06 68 THR A N 1
ATOM 536 C CA . THR A 1 68 ? 9.667 -4.214 2.532 1.00 90.06 68 THR A CA 1
ATOM 537 C C . THR A 1 68 ? 9.200 -5.651 2.385 1.00 90.06 68 THR A C 1
ATOM 539 O O . THR A 1 68 ? 9.429 -6.320 1.375 1.00 90.06 68 THR A O 1
ATOM 542 N N . LYS A 1 69 ? 8.460 -6.121 3.388 1.00 90.81 69 LYS A N 1
ATOM 543 C CA . LYS A 1 69 ? 7.731 -7.379 3.293 1.00 90.81 69 LYS A CA 1
ATOM 544 C C . LYS A 1 69 ? 6.418 -7.142 2.553 1.00 90.81 69 LYS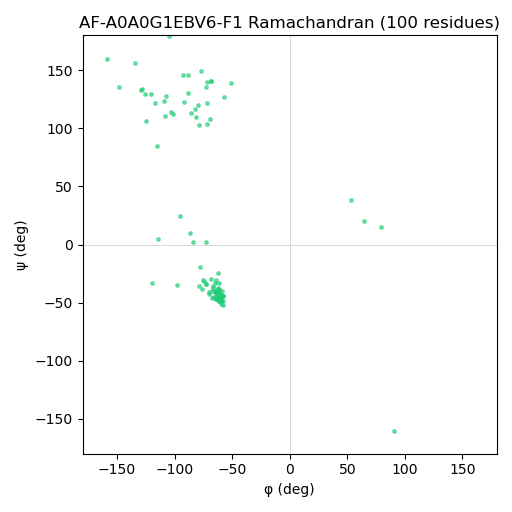 A C 1
ATOM 546 O O . LYS A 1 69 ? 5.504 -6.537 3.100 1.00 90.81 69 LYS A O 1
ATOM 551 N N . VAL A 1 70 ? 6.321 -7.663 1.335 1.00 95.38 70 VAL A N 1
ATOM 552 C CA . VAL A 1 70 ? 5.063 -7.672 0.576 1.00 95.38 70 VAL A CA 1
ATOM 553 C C . VAL A 1 70 ? 4.057 -8.621 1.237 1.00 95.38 70 VAL A C 1
ATOM 555 O O . VAL A 1 70 ? 4.429 -9.703 1.698 1.00 95.38 70 VAL A O 1
ATOM 558 N N . ASP A 1 71 ? 2.784 -8.235 1.283 1.00 96.81 71 ASP A N 1
ATOM 559 C CA . ASP A 1 71 ? 1.702 -9.067 1.824 1.00 96.81 71 ASP A CA 1
ATOM 560 C C . ASP A 1 71 ? 1.315 -10.191 0.852 1.00 96.81 71 ASP A C 1
ATOM 562 O O . ASP A 1 71 ? 0.906 -11.273 1.277 1.00 96.81 71 ASP A O 1
ATOM 566 N N . LEU A 1 72 ? 1.461 -9.951 -0.456 1.00 97.25 72 LEU A N 1
ATOM 567 C CA . LEU A 1 72 ? 1.211 -10.937 -1.504 1.00 97.25 72 LEU A CA 1
ATOM 568 C C . LEU A 1 72 ? 2.140 -10.718 -2.702 1.00 97.25 72 LEU A C 1
ATOM 570 O O . LEU A 1 72 ? 2.316 -9.600 -3.178 1.00 97.25 72 LEU A O 1
ATOM 574 N N . GLN A 1 73 ? 2.697 -11.817 -3.206 1.00 97.00 73 GLN A N 1
ATOM 575 C CA . GLN A 1 73 ? 3.521 -11.871 -4.409 1.00 97.00 73 GLN A CA 1
ATOM 576 C C . GLN A 1 73 ? 2.737 -12.545 -5.545 1.00 97.00 73 GLN A C 1
ATOM 578 O O . GLN A 1 73 ? 2.234 -13.659 -5.384 1.00 97.00 73 GLN A O 1
ATOM 583 N N . ILE A 1 74 ? 2.657 -11.888 -6.702 1.00 96.69 74 ILE A N 1
ATOM 584 C CA . ILE A 1 74 ? 2.050 -12.410 -7.933 1.00 96.69 74 ILE A CA 1
ATOM 585 C C . ILE A 1 74 ? 3.091 -12.320 -9.050 1.00 96.69 74 ILE A C 1
ATOM 587 O O . ILE A 1 74 ? 3.366 -11.242 -9.557 1.00 96.69 74 ILE A O 1
ATOM 591 N N . ASP A 1 75 ? 3.666 -13.444 -9.473 1.00 93.00 75 ASP A N 1
ATOM 592 C CA . ASP A 1 75 ? 4.806 -13.422 -10.407 1.00 93.00 75 ASP A CA 1
ATOM 593 C C . ASP A 1 75 ? 4.451 -12.932 -11.818 1.00 93.00 75 ASP A C 1
ATOM 595 O O . ASP A 1 75 ? 5.288 -12.359 -12.512 1.00 93.00 75 ASP A O 1
ATOM 599 N N . SER A 1 76 ? 3.211 -13.152 -12.264 1.00 91.19 76 SER A N 1
ATOM 600 C CA . SER A 1 76 ? 2.707 -12.644 -13.543 1.00 91.19 76 SER A CA 1
ATOM 601 C C . SER A 1 76 ? 1.181 -12.579 -13.554 1.00 91.19 76 SER A C 1
ATOM 603 O O . SER A 1 76 ? 0.516 -13.288 -12.799 1.00 91.19 76 SER A O 1
ATOM 605 N N . LEU A 1 77 ? 0.626 -11.769 -14.458 1.00 91.06 77 LEU A N 1
ATOM 606 C CA . LEU A 1 77 ? -0.820 -11.645 -14.682 1.00 91.06 77 LEU A CA 1
ATOM 607 C C . LEU A 1 77 ? -1.329 -12.530 -15.831 1.00 91.06 77 LEU A C 1
ATOM 609 O O . LEU A 1 77 ? -2.361 -12.236 -16.427 1.00 91.06 77 LEU A O 1
ATOM 613 N N . ASN A 1 78 ? -0.623 -13.620 -16.147 1.00 93.75 78 ASN A N 1
ATOM 614 C CA . ASN A 1 78 ? -1.076 -14.578 -17.163 1.00 93.75 78 ASN A CA 1
ATOM 615 C C . ASN A 1 78 ? -2.390 -15.268 -16.753 1.00 93.75 78 ASN A C 1
ATOM 617 O O . ASN A 1 78 ? -3.201 -15.608 -17.609 1.00 93.75 78 ASN A O 1
ATOM 621 N N . ASP A 1 79 ? -2.604 -15.441 -15.446 1.00 93.75 79 ASP A N 1
ATOM 622 C CA . ASP A 1 79 ? -3.856 -15.904 -14.848 1.00 93.75 79 ASP A CA 1
ATOM 623 C C . ASP A 1 79 ? -4.457 -14.793 -13.973 1.00 93.75 79 ASP A C 1
ATOM 625 O O . ASP A 1 79 ? -4.231 -14.718 -12.762 1.00 93.75 79 ASP A O 1
ATOM 629 N N . ILE A 1 80 ? -5.205 -13.890 -14.611 1.00 95.31 80 ILE A N 1
ATOM 630 C CA . ILE A 1 80 ? -5.862 -12.761 -13.935 1.00 95.31 80 ILE A CA 1
ATOM 631 C C . ILE A 1 80 ? -6.880 -13.267 -12.910 1.00 95.31 80 ILE A C 1
ATOM 633 O O . ILE A 1 80 ? -6.971 -12.728 -11.808 1.00 95.31 80 ILE A O 1
ATOM 637 N N . THR A 1 81 ? -7.645 -14.305 -13.252 1.00 95.75 81 THR A N 1
ATOM 638 C CA . THR A 1 81 ? -8.678 -14.845 -12.364 1.00 95.75 81 THR A CA 1
ATOM 639 C C . THR A 1 81 ? -8.051 -15.414 -11.097 1.00 95.75 81 THR A C 1
ATOM 641 O O . THR A 1 81 ? -8.481 -15.057 -10.000 1.00 95.75 81 THR A O 1
ATOM 644 N N . GLY A 1 82 ? -6.992 -16.217 -11.222 1.00 95.94 82 GLY A N 1
ATOM 645 C CA . GLY A 1 82 ? -6.242 -16.723 -10.074 1.00 95.94 82 GLY A CA 1
ATOM 646 C C . GLY A 1 82 ? -5.591 -15.613 -9.247 1.00 95.94 82 GLY A C 1
ATOM 647 O O . GLY A 1 82 ? -5.598 -15.682 -8.018 1.00 95.94 82 GLY A O 1
ATOM 648 N N . ALA A 1 83 ? -5.082 -14.553 -9.884 1.00 96.31 83 ALA A N 1
ATOM 649 C CA . ALA A 1 83 ? -4.551 -13.386 -9.180 1.00 96.31 83 ALA A CA 1
ATOM 650 C C . ALA A 1 83 ? -5.628 -12.689 -8.331 1.00 96.31 83 ALA A C 1
ATOM 652 O O . ALA A 1 83 ? -5.416 -12.451 -7.143 1.00 96.31 83 ALA A O 1
ATOM 653 N N . VAL A 1 84 ? -6.807 -12.425 -8.903 1.00 95.81 84 VAL A N 1
ATOM 654 C CA . VAL A 1 84 ? -7.933 -11.810 -8.181 1.00 95.81 84 VAL A CA 1
ATOM 655 C C . VAL A 1 84 ? -8.396 -12.687 -7.017 1.00 95.81 84 VAL A C 1
ATOM 657 O O . VAL A 1 84 ? -8.666 -12.158 -5.940 1.00 95.81 84 VAL A O 1
ATOM 660 N N . VAL A 1 85 ? -8.445 -14.013 -7.192 1.00 96.25 85 VAL A N 1
ATOM 661 C CA . VAL A 1 85 ? -8.789 -14.950 -6.108 1.00 96.25 85 VAL A CA 1
ATOM 662 C C . VAL A 1 85 ? -7.808 -14.824 -4.943 1.00 96.25 85 VAL A C 1
ATOM 664 O O . VAL A 1 85 ? -8.248 -14.623 -3.816 1.00 96.25 85 VAL A O 1
ATOM 667 N N . LYS A 1 86 ? -6.496 -14.827 -5.205 1.00 96.75 86 LYS A N 1
ATOM 668 C CA . LYS A 1 86 ? -5.471 -14.667 -4.156 1.00 96.75 86 LYS A CA 1
ATOM 669 C C . LYS A 1 86 ? -5.575 -13.327 -3.426 1.00 96.75 86 LYS A C 1
ATOM 671 O O . LYS A 1 86 ? -5.432 -13.274 -2.207 1.00 96.75 86 LYS A O 1
ATOM 676 N N . ILE A 1 87 ? -5.837 -12.240 -4.158 1.00 95.56 87 ILE A N 1
ATOM 677 C CA . ILE A 1 87 ? -6.038 -10.909 -3.563 1.00 95.56 87 ILE A CA 1
ATOM 678 C C . ILE A 1 87 ? -7.281 -10.922 -2.668 1.00 95.56 87 ILE A C 1
ATOM 680 O O . ILE A 1 87 ? -7.235 -10.434 -1.541 1.00 95.56 87 ILE A O 1
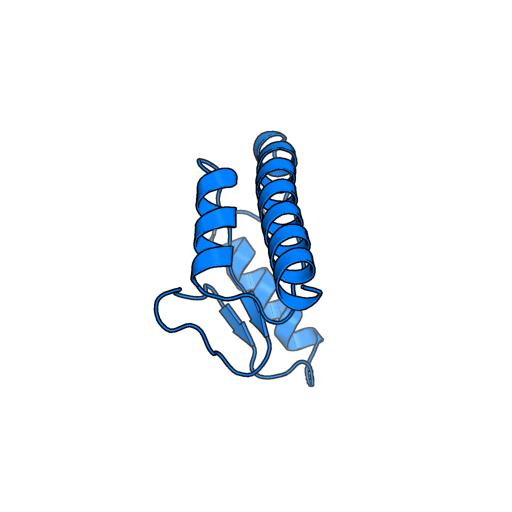ATOM 684 N N . LYS A 1 88 ? -8.384 -11.516 -3.137 1.00 95.00 88 LYS A N 1
ATOM 685 C CA . LYS A 1 88 ? -9.610 -11.653 -2.346 1.00 95.00 88 LYS A CA 1
ATOM 686 C C . LYS A 1 88 ? -9.359 -12.466 -1.074 1.00 95.00 88 LYS A C 1
ATOM 688 O O . LYS A 1 88 ? -9.746 -12.021 -0.001 1.00 95.00 88 LYS A O 1
ATOM 693 N N . GLU A 1 89 ? -8.688 -13.611 -1.180 1.00 95.50 89 GLU A N 1
ATOM 694 C CA . GLU A 1 89 ? -8.334 -14.460 -0.035 1.00 95.50 89 GLU A CA 1
ATOM 695 C C . GLU A 1 89 ? -7.500 -13.701 1.003 1.00 95.50 89 GLU A C 1
ATOM 697 O O . GLU A 1 89 ? -7.809 -13.768 2.193 1.00 95.50 89 GLU A O 1
ATOM 702 N N . LEU A 1 90 ? -6.501 -12.923 0.565 1.00 95.56 90 LEU A N 1
ATOM 703 C CA . LEU A 1 90 ? -5.718 -12.053 1.445 1.00 95.56 90 LEU A CA 1
ATOM 704 C C . LEU A 1 90 ? -6.622 -11.059 2.188 1.00 95.56 90 LEU A C 1
ATOM 706 O O . LEU A 1 90 ? -6.555 -10.961 3.414 1.00 95.56 90 LEU A O 1
ATOM 710 N N . LEU A 1 91 ? -7.469 -10.325 1.463 1.00 94.50 91 LEU A N 1
ATOM 711 C CA . LEU A 1 91 ? -8.315 -9.287 2.054 1.00 94.50 91 LEU A CA 1
ATOM 712 C C . LEU A 1 91 ? -9.384 -9.864 2.998 1.00 94.50 91 LEU A C 1
ATOM 714 O O . LEU A 1 91 ? -9.670 -9.261 4.034 1.00 94.50 91 LEU A O 1
ATOM 718 N N . THR A 1 92 ? -9.935 -11.042 2.688 1.00 94.00 92 THR A N 1
ATOM 719 C CA . THR A 1 92 ? -10.846 -11.775 3.581 1.00 94.00 92 THR A CA 1
ATOM 720 C C . THR A 1 92 ? -10.117 -12.256 4.838 1.00 94.00 92 THR A C 1
ATOM 722 O O . THR A 1 92 ? -10.615 -12.057 5.946 1.00 94.00 92 THR A O 1
ATOM 725 N N . ALA A 1 93 ? -8.916 -12.834 4.709 1.00 93.06 93 ALA A N 1
ATOM 726 C CA . ALA A 1 93 ? -8.131 -13.312 5.851 1.00 93.06 93 ALA A CA 1
ATOM 727 C C . ALA A 1 93 ? -7.756 -12.180 6.826 1.00 93.06 93 ALA A C 1
ATOM 729 O O . ALA A 1 93 ? -7.713 -12.390 8.038 1.00 93.06 93 ALA A O 1
ATOM 730 N N . GLN A 1 94 ? -7.539 -10.970 6.302 1.00 91.56 94 GLN A N 1
ATOM 731 C CA . GLN A 1 94 ? -7.289 -9.757 7.088 1.00 91.56 94 GLN A CA 1
ATOM 732 C C . GLN A 1 94 ? -8.577 -9.061 7.573 1.00 91.56 94 GLN A C 1
ATOM 734 O O . GLN A 1 94 ? -8.499 -8.037 8.243 1.00 91.56 94 GLN A O 1
ATOM 739 N N . LYS A 1 95 ? -9.761 -9.625 7.284 1.00 91.12 95 LYS A N 1
ATOM 740 C CA . LYS A 1 95 ? -11.093 -9.119 7.673 1.00 91.12 95 LYS A CA 1
ATOM 741 C C . LYS A 1 95 ? -11.491 -7.766 7.068 1.00 91.12 95 LYS A C 1
ATOM 743 O O . LYS A 1 95 ? -12.422 -7.139 7.568 1.00 91.12 95 LYS A O 1
ATOM 748 N N . TYR A 1 96 ? -10.857 -7.339 5.974 1.00 90.94 96 TYR A N 1
ATOM 749 C CA . TYR A 1 96 ? -11.305 -6.159 5.220 1.00 90.94 96 TYR A CA 1
ATOM 750 C C . TYR A 1 96 ? -12.585 -6.440 4.431 1.00 90.94 96 TYR A C 1
ATOM 752 O O . TYR A 1 96 ? -13.431 -5.565 4.275 1.00 90.94 96 TYR A O 1
ATOM 760 N N . LEU A 1 97 ? -12.733 -7.670 3.931 1.00 89.00 97 LEU A N 1
ATOM 761 C CA . LEU A 1 97 ? -13.942 -8.124 3.253 1.00 89.00 97 LEU A CA 1
ATOM 762 C C . LEU A 1 97 ? -14.767 -8.971 4.221 1.00 89.00 97 LEU A C 1
ATOM 764 O O . LEU A 1 97 ? -14.358 -10.064 4.612 1.00 89.00 97 LEU A O 1
ATOM 768 N N . ILE A 1 98 ? -15.930 -8.454 4.611 1.00 80.50 98 ILE A N 1
ATOM 769 C CA . ILE A 1 98 ? -16.883 -9.175 5.454 1.00 80.50 98 ILE A CA 1
ATOM 770 C C . ILE A 1 98 ? -17.702 -10.099 4.552 1.00 80.50 98 ILE A C 1
ATOM 772 O O . ILE A 1 98 ? -18.451 -9.640 3.688 1.00 80.50 98 ILE A O 1
ATOM 776 N N . GLU A 1 99 ? -17.580 -11.407 4.759 1.00 68.56 99 GLU A N 1
ATOM 777 C CA . GLU A 1 99 ? -18.487 -12.373 4.145 1.00 68.56 99 GLU A CA 1
ATOM 778 C C . GLU A 1 99 ? -19.795 -12.381 4.941 1.00 68.56 99 GLU A C 1
ATOM 780 O O . GLU A 1 99 ? -19.874 -12.910 6.051 1.00 68.56 99 GLU A O 1
ATOM 785 N N . TYR A 1 100 ? -20.826 -11.736 4.393 1.00 59.25 100 TYR A N 1
ATOM 786 C CA . TYR A 1 100 ? -22.176 -11.857 4.929 1.00 59.25 100 TYR A CA 1
ATOM 787 C C . TYR A 1 100 ? -22.686 -13.273 4.651 1.00 59.25 100 TYR A C 1
ATOM 789 O O . TYR A 1 100 ? -22.997 -13.618 3.512 1.00 59.25 100 TYR A O 1
ATOM 797 N N . TYR A 1 101 ? -22.784 -14.085 5.702 1.00 55.75 101 TYR A N 1
ATOM 798 C CA . TYR A 1 101 ? -23.624 -15.277 5.689 1.00 55.75 101 TYR A CA 1
ATOM 799 C C . TYR A 1 101 ? -25.085 -14.803 5.738 1.00 55.75 101 TYR A C 1
ATOM 801 O O . TYR A 1 101 ? -25.542 -14.334 6.782 1.00 55.75 101 TYR A O 1
ATOM 809 N N . LEU A 1 102 ? -25.772 -14.845 4.592 1.00 46.25 102 LEU A N 1
ATOM 810 C CA . LEU A 1 102 ? -27.231 -14.715 4.485 1.00 46.25 102 LEU A CA 1
ATOM 811 C C . LEU A 1 102 ? -27.894 -16.083 4.659 1.00 46.25 102 LEU A C 1
ATOM 813 O O . LEU A 1 102 ? -27.353 -17.065 4.100 1.00 46.25 102 LEU A O 1
#